Protein AF-A0A969XIH6-F1 (afdb_monomer_lite)

Structure (mmCIF, N/CA/C/O backbone):
data_AF-A0A969XIH6-F1
#
_entry.id   AF-A0A969XIH6-F1
#
loop_
_atom_sit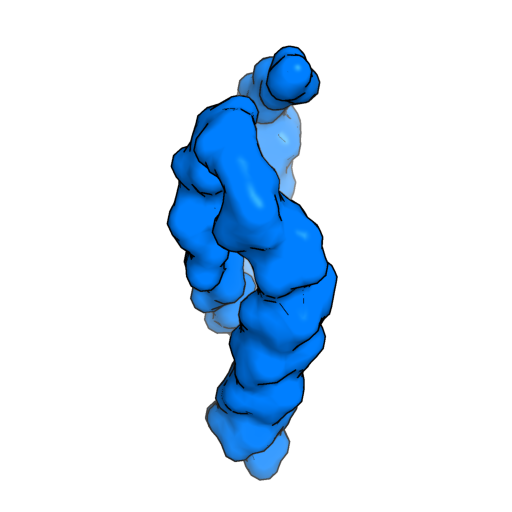e.group_PDB
_atom_site.id
_atom_site.type_symbol
_atom_site.label_atom_id
_atom_site.label_alt_id
_atom_site.label_comp_id
_atom_site.label_asym_id
_atom_site.label_entity_id
_atom_site.label_seq_id
_atom_site.pdbx_PDB_ins_code
_atom_site.Cartn_x
_atom_site.Cartn_y
_atom_site.Cartn_z
_atom_site.occupancy
_atom_site.B_iso_or_equiv
_atom_site.auth_seq_id
_atom_site.auth_comp_id
_atom_site.auth_asym_id
_atom_site.auth_atom_id
_atom_site.pdbx_PDB_model_num
ATOM 1 N N . MET A 1 1 ? 18.324 5.659 -1.762 1.00 57.47 1 MET A N 1
ATOM 2 C CA . MET A 1 1 ? 17.314 5.033 -0.886 1.00 57.47 1 MET A CA 1
ATOM 3 C C . MET A 1 1 ? 17.356 5.773 0.432 1.00 57.47 1 MET A C 1
ATOM 5 O O . MET A 1 1 ? 18.417 5.793 1.044 1.00 57.47 1 MET A O 1
ATOM 9 N N . SER A 1 2 ? 16.268 6.440 0.807 1.00 77.69 2 SER A N 1
ATOM 10 C CA . SER A 1 2 ? 16.089 6.932 2.173 1.00 77.69 2 SER A CA 1
ATOM 11 C C . SER A 1 2 ? 15.871 5.733 3.097 1.00 77.69 2 SER A C 1
ATOM 13 O O . SER A 1 2 ? 15.218 4.761 2.715 1.00 77.69 2 SER A O 1
ATOM 15 N N . LEU A 1 3 ? 16.482 5.769 4.278 1.00 87.44 3 LEU A N 1
ATOM 16 C CA . LEU A 1 3 ? 16.225 4.784 5.323 1.00 87.44 3 LEU A CA 1
ATOM 17 C C . LEU A 1 3 ? 14.903 5.142 5.996 1.00 87.44 3 LEU A C 1
ATOM 19 O O . LEU A 1 3 ? 14.694 6.304 6.334 1.00 87.44 3 LEU A O 1
ATOM 23 N N . ILE A 1 4 ? 14.043 4.144 6.188 1.00 89.69 4 ILE A N 1
ATOM 24 C CA . ILE A 1 4 ? 12.818 4.299 6.971 1.00 89.69 4 ILE A CA 1
ATOM 25 C C . ILE A 1 4 ? 13.220 4.473 8.439 1.00 89.69 4 ILE A C 1
ATOM 27 O O . ILE A 1 4 ? 14.004 3.690 8.983 1.00 89.69 4 ILE A O 1
ATOM 31 N N . THR A 1 5 ? 12.694 5.508 9.075 1.00 94.81 5 THR A N 1
ATOM 32 C CA . THR A 1 5 ? 12.905 5.820 10.486 1.00 94.81 5 THR A CA 1
ATOM 33 C C . THR A 1 5 ? 11.930 5.048 11.373 1.00 94.81 5 THR A C 1
ATOM 35 O O . THR A 1 5 ? 10.847 4.635 10.959 1.00 94.81 5 THR A O 1
ATOM 38 N N . ARG A 1 6 ? 12.292 4.883 12.649 1.00 93.94 6 ARG A N 1
ATOM 39 C CA . ARG A 1 6 ? 11.417 4.249 13.646 1.00 93.94 6 ARG A CA 1
ATOM 40 C C . ARG A 1 6 ? 10.075 4.981 13.786 1.00 93.94 6 ARG A C 1
ATOM 42 O O . ARG A 1 6 ? 9.046 4.325 13.881 1.00 93.94 6 ARG A O 1
ATOM 49 N N . THR A 1 7 ? 10.087 6.312 13.746 1.00 95.50 7 THR A N 1
ATOM 50 C CA . THR A 1 7 ? 8.884 7.151 13.865 1.00 95.50 7 THR A CA 1
ATOM 51 C C . THR A 1 7 ? 7.924 6.969 12.686 1.00 95.50 7 THR A C 1
ATOM 53 O O . THR A 1 7 ? 6.710 6.942 12.881 1.00 95.50 7 THR A O 1
ATOM 56 N N . GLU A 1 8 ? 8.441 6.786 11.468 1.00 93.94 8 GLU A N 1
ATOM 57 C CA . GLU A 1 8 ? 7.606 6.470 10.299 1.00 93.94 8 GLU A CA 1
ATOM 58 C C . GLU A 1 8 ? 6.916 5.109 10.456 1.00 93.94 8 GLU A C 1
ATOM 60 O O . GLU A 1 8 ? 5.735 4.983 10.140 1.00 93.94 8 GLU A O 1
ATOM 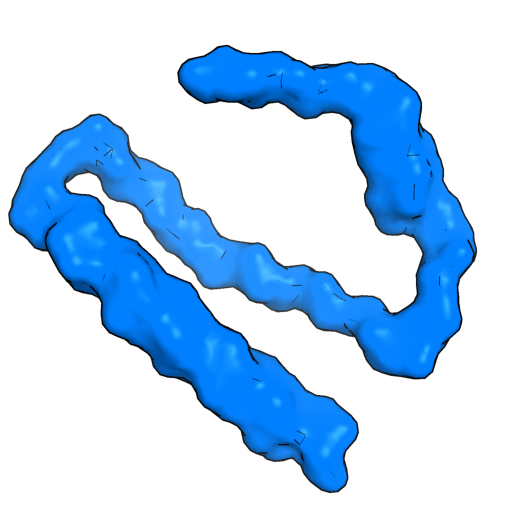65 N N . ILE A 1 9 ? 7.611 4.109 11.011 1.00 93.88 9 ILE A N 1
ATOM 66 C CA . ILE A 1 9 ? 7.009 2.799 11.308 1.00 93.88 9 ILE A CA 1
ATOM 67 C C . ILE A 1 9 ? 5.926 2.933 12.382 1.00 93.88 9 ILE A C 1
ATOM 69 O O . ILE A 1 9 ? 4.841 2.389 12.206 1.00 93.88 9 ILE A O 1
ATOM 73 N N . GLU A 1 10 ? 6.191 3.668 13.467 1.00 96.19 10 GLU A N 1
ATOM 74 C CA . GLU A 1 10 ? 5.206 3.915 14.532 1.00 96.19 10 GLU A CA 1
ATOM 75 C C . GLU A 1 10 ? 3.941 4.596 13.993 1.00 96.19 10 GLU A C 1
ATOM 77 O O . GLU A 1 10 ? 2.834 4.217 14.364 1.00 96.19 10 GLU A O 1
ATO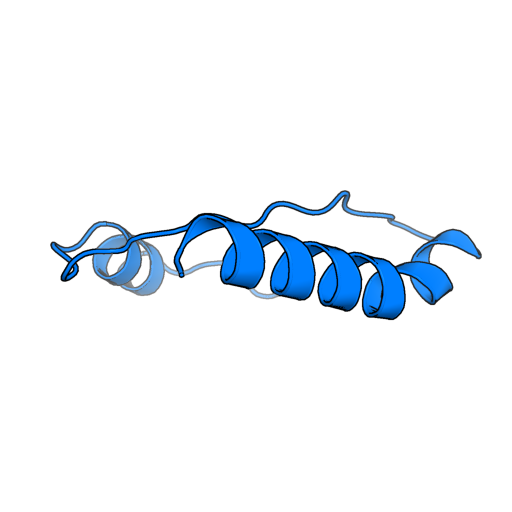M 82 N N . THR A 1 11 ? 4.098 5.545 13.068 1.00 93.81 11 THR A N 1
ATOM 83 C CA . THR A 1 11 ? 2.974 6.224 12.405 1.00 93.81 11 THR A CA 1
ATOM 84 C C . THR A 1 11 ? 2.183 5.267 11.509 1.00 93.81 11 THR A C 1
ATOM 86 O O . THR A 1 11 ? 0.954 5.309 11.482 1.00 93.81 11 THR A O 1
ATOM 89 N N . LEU A 1 12 ? 2.869 4.375 10.789 1.00 91.31 12 LEU A N 1
ATOM 90 C CA . LEU A 1 12 ? 2.230 3.412 9.893 1.00 91.31 12 LEU A CA 1
ATOM 91 C C . LEU A 1 12 ? 1.389 2.371 10.649 1.00 91.31 12 LEU A C 1
ATOM 93 O O . LEU A 1 12 ? 0.314 2.015 10.180 1.00 91.31 12 LEU A O 1
ATOM 97 N N . ILE A 1 13 ? 1.864 1.890 11.803 1.00 92.31 13 ILE A N 1
ATOM 98 C CA . ILE A 1 13 ? 1.171 0.858 12.601 1.00 92.31 13 ILE A CA 1
ATOM 99 C C . ILE A 1 13 ? 0.127 1.424 13.571 1.00 92.31 13 ILE A C 1
ATOM 101 O O . ILE A 1 13 ? -0.577 0.649 14.222 1.00 92.31 13 ILE A O 1
ATOM 105 N N . ALA A 1 14 ? 0.061 2.748 13.723 1.00 94.56 14 ALA A N 1
ATOM 106 C CA . ALA A 1 14 ? -0.950 3.391 14.548 1.00 94.56 14 ALA A CA 1
ATOM 107 C C . ALA A 1 14 ? -2.367 3.055 14.036 1.00 94.56 14 ALA A C 1
ATOM 109 O O . ALA A 1 14 ? -2.534 2.719 12.864 1.00 94.56 14 ALA A O 1
ATOM 110 N N . PRO A 1 15 ? -3.404 3.125 14.886 1.00 93.25 15 PRO A N 1
ATOM 111 C CA . PRO A 1 15 ? -4.778 2.945 14.433 1.00 93.25 15 PRO A CA 1
ATOM 112 C C . PRO A 1 15 ? -5.142 3.976 13.356 1.00 93.25 15 PRO A C 1
ATOM 114 O O . PRO A 1 15 ? -5.012 5.178 13.584 1.00 93.25 15 PRO A O 1
ATOM 117 N N . HIS A 1 16 ? -5.625 3.494 12.212 1.00 90.88 16 HIS A N 1
ATOM 118 C CA . HIS A 1 16 ? -6.140 4.312 11.112 1.00 90.88 16 HIS A CA 1
ATOM 119 C C . HIS A 1 16 ? -7.630 4.037 10.924 1.00 90.88 16 HIS A C 1
ATOM 121 O O . HIS A 1 16 ? -8.105 2.927 11.179 1.00 90.88 16 HIS A O 1
ATOM 127 N N . GLU A 1 17 ? -8.372 5.046 10.481 1.00 90.50 17 GLU A N 1
ATOM 128 C CA . GLU A 1 17 ? -9.772 4.862 10.106 1.00 90.50 17 GLU A CA 1
ATOM 129 C C . GLU A 1 17 ? -9.871 4.016 8.828 1.00 90.50 17 GLU A C 1
ATOM 131 O O . GLU A 1 17 ? -9.039 4.105 7.922 1.00 90.50 17 GLU A O 1
ATOM 136 N N . ALA A 1 18 ? -10.882 3.150 8.768 1.00 85.88 18 ALA A N 1
ATOM 137 C CA . ALA A 1 18 ? -11.128 2.324 7.595 1.00 85.88 18 ALA A CA 1
ATOM 138 C C . ALA A 1 18 ? -11.648 3.181 6.421 1.00 85.88 18 ALA A C 1
ATOM 140 O O . ALA A 1 18 ? -12.389 4.136 6.658 1.00 85.88 18 ALA A O 1
ATOM 141 N N . PRO A 1 19 ? -11.346 2.813 5.161 1.00 87.81 19 PRO A N 1
ATOM 142 C CA . PRO A 1 19 ? -10.611 1.620 4.731 1.00 87.81 19 PRO A CA 1
ATOM 143 C C . PRO A 1 19 ? -9.084 1.809 4.717 1.00 87.81 19 PRO A C 1
ATOM 145 O O . PRO A 1 19 ? -8.562 2.799 4.214 1.00 87.81 19 PRO A O 1
ATOM 148 N N . CYS A 1 20 ? -8.349 0.805 5.200 1.00 89.31 20 CYS A N 1
ATOM 149 C CA . CYS A 1 20 ? -6.890 0.751 5.095 1.00 89.31 20 CYS A CA 1
ATOM 150 C C . CYS A 1 20 ? -6.485 -0.177 3.944 1.00 89.31 20 CYS A C 1
ATOM 152 O O . CYS A 1 20 ? -6.836 -1.358 3.956 1.00 89.31 20 CYS A O 1
ATOM 154 N N . ILE A 1 21 ? -5.720 0.329 2.973 1.00 89.81 21 ILE A N 1
ATOM 155 C CA . ILE A 1 21 ? -5.235 -0.462 1.834 1.00 89.81 21 ILE A CA 1
ATOM 156 C C . ILE A 1 21 ? -3.716 -0.482 1.743 1.00 89.81 21 ILE A C 1
ATOM 158 O O . ILE A 1 21 ? -3.028 0.460 2.124 1.00 89.81 21 ILE A O 1
ATOM 162 N N . THR A 1 22 ? -3.187 -1.576 1.203 1.00 90.31 22 THR A N 1
ATOM 163 C CA . THR A 1 22 ? -1.764 -1.736 0.898 1.00 90.31 22 THR A CA 1
ATOM 164 C C . THR A 1 22 ? -1.606 -2.016 -0.590 1.00 90.31 22 THR A C 1
ATOM 166 O O . THR A 1 22 ? -2.136 -3.004 -1.094 1.00 90.31 22 THR A O 1
ATOM 169 N N . ILE A 1 23 ? -0.852 -1.167 -1.289 1.00 91.31 23 ILE A N 1
ATOM 170 C CA . ILE A 1 23 ? -0.498 -1.350 -2.701 1.00 91.31 23 ILE A CA 1
ATOM 171 C C . ILE A 1 23 ? 0.973 -1.764 -2.770 1.00 91.31 23 ILE A C 1
ATOM 173 O O . ILE A 1 23 ? 1.838 -1.095 -2.208 1.00 91.31 23 ILE A O 1
ATOM 177 N N . THR A 1 24 ? 1.267 -2.871 -3.454 1.00 90.06 24 THR A N 1
ATOM 178 C CA . THR A 1 24 ? 2.635 -3.397 -3.600 1.00 90.06 24 THR A CA 1
ATOM 179 C C . THR A 1 24 ? 3.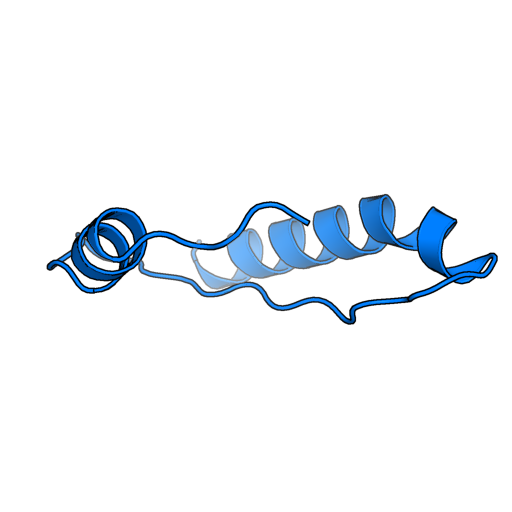061 -3.409 -5.066 1.00 90.06 24 THR A C 1
ATOM 181 O O . THR A 1 24 ? 2.256 -3.674 -5.955 1.00 90.06 24 THR A O 1
ATOM 184 N N . MET A 1 25 ? 4.335 -3.107 -5.331 1.00 87.44 25 MET A N 1
ATOM 185 C CA . MET A 1 25 ? 4.906 -3.061 -6.680 1.00 87.44 25 MET A CA 1
ATOM 186 C C . MET A 1 25 ? 6.313 -3.686 -6.677 1.00 87.44 25 MET A C 1
ATOM 188 O O . MET A 1 25 ? 7.058 -3.496 -5.710 1.00 87.44 25 MET A O 1
ATOM 192 N N . PRO A 1 26 ? 6.713 -4.426 -7.729 1.00 83.38 26 PRO A N 1
ATOM 193 C CA . PRO A 1 26 ? 8.064 -4.971 -7.839 1.00 83.38 26 PRO A CA 1
ATOM 194 C C . PRO A 1 26 ? 9.130 -3.869 -7.889 1.00 83.38 26 PRO A C 1
ATOM 196 O O . PRO A 1 26 ? 8.964 -2.835 -8.535 1.00 83.38 26 PRO A O 1
ATOM 199 N N . THR A 1 27 ? 10.266 -4.113 -7.235 1.00 75.75 27 THR A N 1
ATOM 200 C CA . THR A 1 27 ? 11.427 -3.215 -7.256 1.00 75.75 27 THR A CA 1
ATOM 201 C C . THR A 1 27 ? 12.384 -3.617 -8.377 1.00 75.75 27 THR A C 1
ATOM 203 O O . THR A 1 27 ? 13.225 -4.501 -8.219 1.00 75.75 27 THR A O 1
ATOM 206 N N . HIS A 1 28 ? 12.281 -2.943 -9.521 1.00 76.12 28 HIS A N 1
ATOM 207 C CA . HIS A 1 28 ? 13.194 -3.147 -10.649 1.00 76.12 28 HIS A CA 1
ATOM 208 C C . HIS A 1 28 ? 14.467 -2.324 -10.466 1.00 76.12 28 HIS A C 1
ATOM 210 O O . HIS A 1 28 ? 14.419 -1.100 -10.363 1.00 76.12 28 HIS A O 1
ATOM 216 N N . ARG A 1 29 ? 15.623 -2.996 -10.392 1.00 65.12 29 ARG A N 1
ATOM 217 C CA . ARG A 1 29 ? 16.903 -2.336 -10.077 1.00 65.12 29 ARG A CA 1
ATOM 218 C C . ARG A 1 29 ? 17.474 -1.537 -11.254 1.00 65.12 29 ARG A C 1
ATOM 220 O O . ARG A 1 29 ? 18.077 -0.501 -10.997 1.00 65.12 29 ARG A O 1
ATOM 227 N N . ARG A 1 30 ? 17.290 -1.994 -12.503 1.00 64.69 30 ARG A N 1
ATOM 228 C CA . ARG A 1 30 ? 17.636 -1.324 -13.781 1.00 64.69 30 ARG A CA 1
ATOM 229 C C . ARG A 1 30 ? 16.921 -2.023 -14.950 1.00 64.69 30 ARG A C 1
ATOM 231 O O . ARG A 1 30 ? 16.721 -3.228 -14.870 1.00 64.69 30 ARG A O 1
ATOM 238 N N . GLY A 1 31 ? 16.611 -1.297 -16.029 1.00 71.62 31 GLY A N 1
ATOM 239 C CA . GLY A 1 31 ? 16.048 -1.853 -17.271 1.00 71.62 31 GLY A CA 1
ATOM 240 C C . GLY A 1 31 ? 14.905 -1.017 -17.855 1.00 71.62 31 GLY A C 1
ATOM 241 O O . GLY A 1 31 ? 14.473 -0.042 -17.241 1.00 71.62 31 GLY A O 1
ATOM 242 N N . THR A 1 32 ? 14.413 -1.408 -19.033 1.00 67.19 32 THR A N 1
ATOM 243 C CA . THR A 1 32 ? 13.233 -0.812 -19.693 1.00 67.19 32 THR A CA 1
ATOM 244 C C . THR A 1 32 ? 11.963 -0.949 -18.858 1.00 67.19 32 THR A C 1
ATOM 246 O O . THR A 1 32 ? 11.115 -0.066 -18.904 1.00 67.19 32 THR A O 1
ATOM 249 N N . ASP A 1 33 ? 11.876 -1.979 -18.017 1.00 67.19 33 ASP A N 1
ATOM 250 C CA . ASP A 1 33 ? 10.719 -2.256 -17.156 1.00 67.19 33 ASP A CA 1
ATOM 251 C C . ASP A 1 33 ? 10.467 -1.155 -16.112 1.00 67.19 33 ASP A C 1
ATOM 253 O O . ASP A 1 33 ? 9.354 -1.005 -15.616 1.00 67.19 33 ASP A O 1
ATOM 257 N N . VAL A 1 34 ? 11.478 -0.333 -15.799 1.00 71.56 34 VAL A N 1
ATOM 258 C CA . VAL A 1 34 ? 11.323 0.840 -14.920 1.00 71.56 34 VAL A CA 1
ATOM 259 C C . VAL A 1 34 ? 10.421 1.901 -15.563 1.00 71.56 34 VAL A C 1
ATOM 261 O O . VAL A 1 34 ? 9.721 2.617 -14.848 1.00 71.56 34 VAL A O 1
ATOM 264 N N . LEU A 1 35 ? 10.398 1.986 -16.900 1.00 76.25 35 LEU A N 1
ATOM 265 C CA . LEU A 1 35 ? 9.549 2.924 -17.644 1.00 76.25 35 LEU A CA 1
ATOM 266 C C . LEU A 1 35 ? 8.062 2.581 -17.512 1.00 76.25 35 LEU A C 1
ATOM 268 O O . LEU A 1 35 ? 7.221 3.466 -17.640 1.00 76.25 35 LEU A O 1
ATOM 272 N N . GLU A 1 36 ? 7.733 1.321 -17.222 1.00 79.25 36 GLU A N 1
ATOM 273 C CA . GLU A 1 36 ? 6.352 0.881 -17.017 1.00 79.25 36 GLU A CA 1
ATOM 274 C C . GLU A 1 36 ? 5.840 1.147 -15.599 1.00 79.25 36 GLU A C 1
ATOM 276 O O . GLU A 1 36 ? 4.629 1.116 -15.380 1.00 79.25 36 GLU A O 1
ATOM 281 N N . ASN A 1 37 ? 6.719 1.421 -14.627 1.00 83.12 37 ASN A N 1
ATOM 282 C CA . ASN A 1 37 ? 6.325 1.615 -13.228 1.00 83.12 37 ASN A CA 1
ATOM 283 C C . ASN A 1 37 ? 5.221 2.674 -13.041 1.00 83.12 37 ASN A C 1
ATOM 285 O O . ASN A 1 37 ? 4.286 2.396 -12.289 1.00 83.12 37 ASN A O 1
ATOM 289 N N . PRO A 1 38 ? 5.244 3.840 -13.722 1.00 85.88 38 PRO A N 1
ATOM 290 C CA . PRO A 1 38 ? 4.158 4.814 -13.618 1.00 85.88 38 PRO A CA 1
ATOM 291 C C . PRO A 1 38 ? 2.812 4.264 -14.108 1.00 85.88 38 PRO A C 1
ATOM 293 O O . PRO A 1 38 ? 1.783 4.501 -13.479 1.00 85.88 38 PRO A O 1
ATOM 296 N N . ILE A 1 39 ? 2.816 3.493 -15.201 1.00 90.06 39 ILE A N 1
ATOM 297 C CA . ILE A 1 39 ? 1.602 2.891 -15.770 1.00 90.06 39 ILE A CA 1
ATOM 298 C C . ILE A 1 39 ? 1.071 1.798 -14.839 1.00 90.06 39 ILE A C 1
ATOM 300 O O . ILE A 1 39 ? -0.122 1.754 -14.552 1.00 90.06 39 ILE A O 1
ATOM 304 N N . ARG A 1 40 ? 1.954 0.941 -14.314 1.00 87.56 40 ARG A N 1
ATOM 305 C CA . ARG A 1 40 ? 1.578 -0.099 -13.346 1.00 87.56 40 ARG A CA 1
ATOM 306 C C . ARG A 1 40 ? 0.994 0.507 -12.074 1.00 87.56 40 ARG A C 1
ATOM 308 O O . ARG A 1 40 ? -0.015 0.005 -11.594 1.00 87.56 40 ARG A O 1
ATOM 315 N N . LEU A 1 41 ? 1.586 1.588 -11.561 1.00 90.94 41 LEU A N 1
ATOM 316 C CA . LEU A 1 41 ? 1.059 2.291 -10.394 1.00 90.94 41 LEU A CA 1
ATOM 317 C C . LEU A 1 41 ? -0.342 2.846 -10.660 1.00 90.94 41 LEU A C 1
ATOM 319 O O . LEU A 1 41 ? -1.225 2.637 -9.835 1.00 90.94 41 LEU A O 1
ATOM 323 N N . LYS A 1 42 ? -0.563 3.488 -11.815 1.00 92.94 42 LYS A N 1
ATOM 324 C CA . LYS A 1 42 ? -1.895 3.961 -12.211 1.00 92.94 42 LYS A CA 1
ATOM 325 C C . LYS A 1 42 ? -2.909 2.812 -12.209 1.00 92.94 42 LYS A C 1
ATOM 327 O O . LYS A 1 42 ? -3.912 2.893 -11.519 1.00 92.94 42 LYS A O 1
ATOM 332 N N . ASN A 1 43 ? -2.598 1.712 -12.891 1.00 93.94 43 ASN A N 1
ATOM 333 C CA . ASN A 1 43 ? -3.510 0.571 -12.975 1.00 93.94 43 ASN A CA 1
ATOM 334 C C . ASN A 1 43 ? -3.800 -0.068 -11.604 1.00 93.94 43 ASN A C 1
ATOM 336 O O . ASN A 1 43 ? -4.875 -0.624 -11.403 1.00 93.94 43 ASN A O 1
ATOM 340 N N . LEU A 1 44 ? -2.840 -0.039 -10.671 1.00 93.12 44 LEU A N 1
ATOM 341 C CA . LEU A 1 44 ? -3.040 -0.520 -9.301 1.00 93.12 44 LEU A CA 1
ATOM 342 C C . LEU A 1 44 ? -3.954 0.407 -8.489 1.00 93.12 44 LEU A C 1
ATOM 344 O O . LEU A 1 44 ? -4.718 -0.090 -7.666 1.00 93.12 44 LEU A O 1
ATOM 348 N N . LEU A 1 45 ? -3.878 1.722 -8.711 1.00 93.19 45 LEU A N 1
ATOM 349 C CA . LEU A 1 45 ? -4.780 2.695 -8.092 1.00 93.19 45 LEU A CA 1
ATOM 350 C C . LEU A 1 45 ? -6.200 2.550 -8.640 1.00 93.19 45 LEU A C 1
ATOM 352 O O . LEU A 1 45 ? -7.123 2.440 -7.842 1.00 93.19 45 LEU A O 1
ATOM 356 N N . ASP A 1 46 ? -6.347 2.438 -9.963 1.00 93.94 46 ASP A N 1
ATOM 357 C CA . ASP A 1 46 ? -7.644 2.228 -10.619 1.00 93.94 46 ASP A CA 1
ATOM 358 C C . ASP A 1 46 ? -8.334 0.965 -10.047 1.00 93.94 46 ASP A C 1
ATOM 360 O O . ASP A 1 46 ? -9.486 1.001 -9.625 1.00 93.94 46 ASP A O 1
ATOM 364 N N . GLN A 1 47 ? -7.592 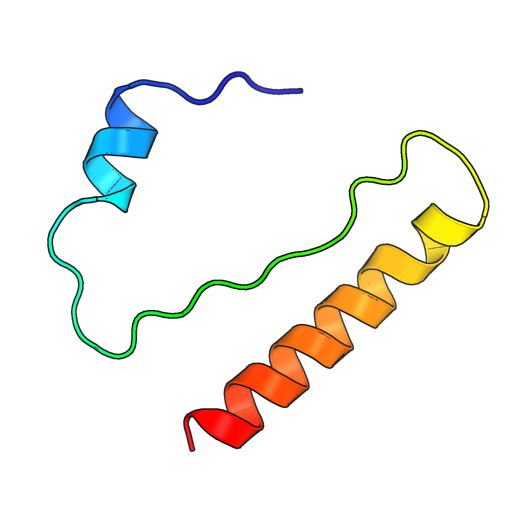-0.142 -9.903 1.00 92.81 47 GLN A N 1
ATOM 365 C CA . GLN A 1 47 ? -8.102 -1.375 -9.281 1.00 92.81 47 GLN A CA 1
ATOM 366 C C . GLN A 1 47 ? -8.440 -1.234 -7.793 1.00 92.81 47 GLN A C 1
ATOM 368 O O . GLN A 1 47 ? -9.289 -1.967 -7.286 1.00 92.81 47 GLN A O 1
ATOM 373 N N . ALA A 1 48 ? -7.721 -0.385 -7.058 1.00 92.31 48 ALA A N 1
ATOM 374 C CA . ALA A 1 48 ? -8.003 -0.160 -5.647 1.00 92.31 48 ALA A CA 1
ATOM 375 C C . ALA A 1 48 ? -9.296 0.645 -5.485 1.00 92.31 48 ALA A C 1
ATOM 377 O O . ALA A 1 48 ? -10.120 0.295 -4.645 1.00 92.31 48 ALA A O 1
ATOM 378 N N . GLU A 1 49 ? -9.490 1.665 -6.319 1.00 91.94 49 GLU A N 1
ATOM 379 C CA . GLU A 1 49 ? -10.708 2.472 -6.363 1.00 91.94 49 GLU A CA 1
ATOM 380 C C . GLU A 1 49 ? -11.928 1.608 -6.711 1.00 91.94 49 GLU A C 1
ATOM 382 O O . GLU A 1 49 ? -12.893 1.594 -5.953 1.00 91.94 49 GLU A O 1
ATOM 387 N N . GLU A 1 50 ? -11.839 0.774 -7.753 1.00 92.56 50 GLU A N 1
ATOM 388 C CA . GLU A 1 50 ? -12.912 -0.155 -8.150 1.00 92.56 50 GLU A CA 1
ATOM 389 C C . GLU A 1 50 ? -13.325 -1.156 -7.056 1.00 92.56 50 GLU A C 1
ATOM 391 O O . GLU A 1 50 ? -14.435 -1.676 -7.091 1.00 92.56 50 GLU A O 1
ATOM 396 N N . ARG A 1 51 ? -12.438 -1.486 -6.108 1.00 89.50 51 ARG A N 1
ATOM 397 C CA . ARG A 1 51 ? -12.717 -2.459 -5.033 1.00 89.50 51 ARG A CA 1
ATOM 398 C C . ARG A 1 51 ? -13.239 -1.827 -3.746 1.00 89.50 51 ARG A C 1
ATOM 400 O O . ARG A 1 51 ? -13.686 -2.562 -2.866 1.00 89.50 51 ARG A O 1
ATOM 407 N N . LEU A 1 52 ? -13.086 -0.514 -3.595 1.00 85.25 52 LEU A N 1
ATOM 408 C CA . LEU A 1 52 ? -13.462 0.228 -2.390 1.00 85.25 52 LEU A CA 1
ATOM 409 C C . LEU A 1 52 ? -14.748 1.045 -2.560 1.00 85.25 52 LEU A C 1
ATOM 411 O O . LEU A 1 52 ? -15.286 1.511 -1.554 1.00 85.25 52 LEU A O 1
ATOM 415 N N . VAL A 1 53 ? -15.210 1.221 -3.799 1.00 62.91 53 VAL A N 1
ATOM 416 C CA . VAL A 1 53 ? -16.497 1.828 -4.178 1.00 62.91 53 VAL A CA 1
ATOM 417 C C . VAL A 1 53 ? -17.534 0.734 -4.407 1.00 62.91 53 VAL A C 1
ATOM 419 O O . VAL A 1 53 ? -18.689 0.932 -3.965 1.00 62.91 53 VAL A O 1
#

Radius of gyration: 14.52 Å; chains: 1; bounding box: 34×12×34 Å

Foldseek 3Di:
DDDDDPVNVVVVPPDDDDDDDDDDDDDDPDDPVVVCVVVVVVVSVVVVVVVVD

pLDDT: mean 85.83, std 9.86, range [57.47, 96.19]

Sequence (53 aa):
MSLITRTEIETLIAPHEAPCITITMPTHRRG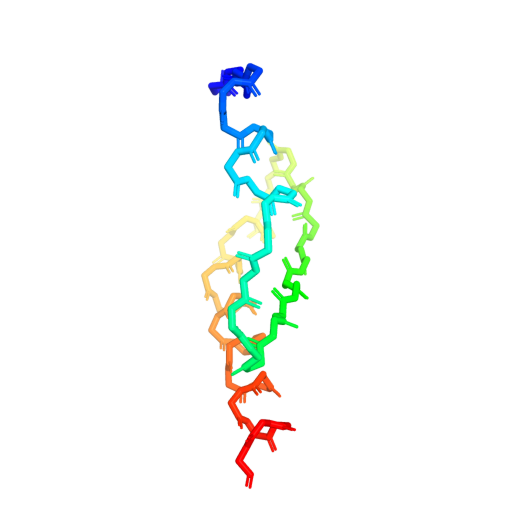TDVLENPIRLKNLLDQAEERLV

Secondary structure (DSSP, 8-state):
-PPPPHHHHHHHHS--PSPP---------SSGGGGGHHHHHHHHHHHHHHHH-